Protein AF-J2SME3-F1 (afdb_monomer)

Solvent-accessible surface area (backbone atoms only — not comparable to full-atom values): 7683 Å² total; per-residue (Å²): 127,90,82,71,54,60,70,61,54,49,52,51,54,50,53,56,25,59,79,66,74,48,91,82,88,87,76,90,88,78,85,80,78,84,76,79,58,33,66,68,48,45,47,36,40,51,54,28,32,58,75,70,67,56,92,82,77,92,80,80,80,91,68,90,54,71,61,65,65,47,40,78,78,42,89,27,60,86,86,80,62,76,40,57,92,70,47,66,100,48,96,82,45,46,64,54,72,65,45,54,48,54,43,49,53,24,50,50,47,22,50,36,55,75,67,67,74,61,133

Sequence (119 aa):
MLKINGERLWASLMAMADERGLHLAITPHWISPATPFDADCVAAVQQAVDALGYAQQSIVSGARHDAIHLARFCPTAMVFIPCVGGLSHNEAEDVLPEDVRQGTDVLLNAVLARAEIIE

Structure (mmCIF, N/CA/C/O backbone):
data_AF-J2SME3-F1
#
_entry.id   AF-J2SME3-F1
#
loop_
_atom_site.group_PDB
_atom_site.id
_atom_site.type_symbol
_atom_site.label_atom_id
_atom_site.label_alt_id
_atom_site.label_comp_id
_atom_site.label_asym_id
_atom_site.label_entity_id
_atom_site.label_seq_id
_atom_site.pdbx_PDB_ins_code
_atom_site.Cartn_x
_atom_site.Cartn_y
_atom_site.Cartn_z
_atom_site.occupancy
_atom_site.B_iso_or_equiv
_atom_site.auth_seq_id
_atom_site.auth_comp_id
_atom_site.auth_asym_id
_atom_site.auth_atom_id
_atom_site.pdbx_PDB_model_num
ATOM 1 N N . MET A 1 1 ? 14.168 7.295 -1.426 1.00 36.56 1 MET A N 1
ATOM 2 C CA . MET A 1 1 ? 14.303 7.562 -2.877 1.00 36.56 1 MET A CA 1
ATOM 3 C C . MET A 1 1 ? 14.986 6.359 -3.509 1.00 36.56 1 MET A C 1
ATOM 5 O O . MET A 1 1 ? 16.197 6.230 -3.384 1.00 36.56 1 MET A O 1
ATOM 9 N N . LEU A 1 2 ? 14.217 5.431 -4.087 1.00 34.56 2 LEU A N 1
ATOM 10 C CA . LEU A 1 2 ? 14.754 4.272 -4.806 1.00 34.56 2 LEU A CA 1
ATOM 11 C C . LEU A 1 2 ? 15.470 4.770 -6.070 1.00 34.56 2 LEU A C 1
ATOM 13 O O . LEU A 1 2 ? 14.887 4.848 -7.145 1.00 34.56 2 LEU A O 1
ATOM 17 N N . LYS A 1 3 ? 16.746 5.138 -5.929 1.00 42.59 3 LYS A N 1
ATOM 18 C CA . LYS A 1 3 ? 17.707 5.221 -7.031 1.00 42.59 3 LYS A CA 1
ATOM 19 C C . LYS A 1 3 ? 17.993 3.792 -7.519 1.00 42.59 3 LYS A C 1
ATOM 21 O O . LYS A 1 3 ? 19.090 3.282 -7.331 1.00 42.59 3 LYS A O 1
ATOM 26 N N . ILE A 1 4 ? 16.999 3.086 -8.057 1.00 51.25 4 ILE A N 1
ATOM 27 C CA . ILE A 1 4 ? 17.247 1.784 -8.683 1.00 51.25 4 ILE A CA 1
ATOM 28 C C . ILE A 1 4 ? 17.840 2.044 -10.075 1.00 51.25 4 ILE A C 1
ATOM 30 O O . ILE A 1 4 ? 17.149 2.507 -10.974 1.00 51.25 4 ILE A O 1
ATOM 34 N N . ASN A 1 5 ? 19.134 1.746 -10.219 1.00 56.25 5 ASN A N 1
ATOM 35 C CA . ASN A 1 5 ? 19.808 1.150 -11.384 1.00 56.25 5 ASN A CA 1
ATOM 36 C C . ASN A 1 5 ? 19.619 1.720 -12.802 1.00 56.25 5 ASN A C 1
ATOM 38 O O . ASN A 1 5 ? 20.098 1.073 -13.730 1.00 56.25 5 ASN A O 1
ATOM 42 N N . GLY A 1 6 ? 19.009 2.890 -13.010 1.00 64.50 6 GLY A N 1
ATOM 43 C CA . GLY A 1 6 ? 18.877 3.474 -14.354 1.00 64.50 6 GLY A CA 1
ATOM 44 C C . GLY A 1 6 ? 20.217 3.523 -15.096 1.00 64.50 6 GLY A C 1
ATOM 45 O O . GLY A 1 6 ? 20.327 3.006 -16.199 1.00 64.50 6 GLY A O 1
ATOM 46 N N . GLU A 1 7 ? 21.269 4.002 -14.432 1.00 80.12 7 GLU A N 1
ATOM 47 C CA . GLU A 1 7 ? 22.615 4.101 -15.012 1.00 80.12 7 GLU A CA 1
ATOM 48 C C . GLU A 1 7 ? 23.221 2.738 -15.380 1.00 80.12 7 GLU A C 1
ATOM 50 O O . GLU A 1 7 ? 23.740 2.579 -16.483 1.00 80.12 7 GLU A O 1
ATOM 55 N N . ARG A 1 8 ? 23.117 1.725 -14.503 1.00 87.50 8 ARG A N 1
ATOM 56 C CA . ARG A 1 8 ? 23.630 0.373 -14.806 1.00 87.50 8 ARG A CA 1
ATOM 57 C C . ARG A 1 8 ? 22.833 -0.296 -15.921 1.00 87.50 8 ARG A C 1
ATOM 59 O O . ARG A 1 8 ? 23.434 -0.898 -16.801 1.00 87.50 8 ARG A O 1
ATOM 66 N N . LEU A 1 9 ? 21.505 -0.178 -15.900 1.00 89.75 9 LEU A N 1
ATOM 67 C CA . LEU A 1 9 ? 20.640 -0.729 -16.941 1.00 89.75 9 LEU A CA 1
ATOM 68 C C . LEU A 1 9 ? 20.945 -0.089 -18.298 1.00 89.75 9 LEU A C 1
ATOM 70 O O . LEU A 1 9 ? 21.096 -0.799 -19.287 1.00 89.75 9 LEU A O 1
ATOM 74 N N . TRP A 1 10 ? 21.068 1.238 -18.343 1.00 90.31 10 TRP A N 1
ATOM 75 C CA . TRP A 1 10 ? 21.349 1.969 -19.578 1.00 90.31 10 TRP A CA 1
ATOM 76 C C . TRP A 1 10 ? 22.730 1.615 -20.121 1.00 90.31 10 TRP A C 1
ATOM 78 O O . TRP A 1 10 ? 22.839 1.290 -21.299 1.00 90.31 10 TRP A O 1
ATOM 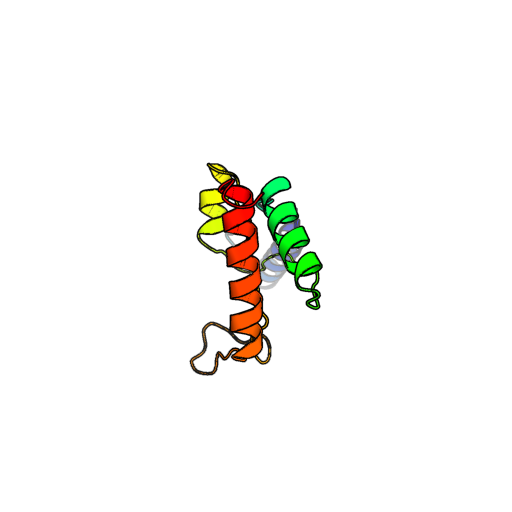88 N N . ALA A 1 11 ? 23.756 1.575 -19.264 1.00 90.94 11 ALA A N 1
ATOM 89 C CA . ALA A 1 11 ? 25.099 1.157 -19.658 1.00 90.94 11 ALA A CA 1
ATOM 90 C C . ALA A 1 11 ? 25.115 -0.268 -20.236 1.00 90.94 11 ALA A C 1
ATOM 92 O O . ALA A 1 11 ? 25.736 -0.506 -21.270 1.00 90.94 11 ALA A O 1
ATOM 93 N N . SER A 1 12 ? 24.394 -1.211 -19.617 1.00 94.31 12 SER A N 1
ATOM 94 C CA . SER A 1 12 ? 24.274 -2.576 -20.142 1.00 94.31 12 SER A CA 1
ATOM 95 C C . SER A 1 12 ? 23.548 -2.629 -21.488 1.00 94.31 12 SER A C 1
ATOM 97 O O . SER A 1 12 ? 23.984 -3.350 -22.381 1.00 94.31 12 SER A O 1
ATOM 99 N N . LEU A 1 13 ? 22.462 -1.868 -21.660 1.00 94.81 13 LEU A N 1
ATOM 100 C CA . LEU A 1 13 ? 21.723 -1.809 -22.926 1.00 94.81 13 LEU A CA 1
ATOM 101 C C . LEU A 1 13 ? 22.559 -1.196 -24.055 1.00 94.81 13 LEU A C 1
ATOM 103 O O . LEU A 1 13 ? 22.547 -1.724 -25.164 1.00 94.81 13 LEU A O 1
ATOM 107 N N . MET A 1 14 ? 23.309 -0.131 -23.766 1.00 94.44 14 MET A N 1
ATOM 108 C CA . MET A 1 14 ? 24.224 0.498 -24.724 1.00 94.44 14 MET A CA 1
ATOM 109 C C . MET A 1 14 ? 25.331 -0.469 -25.152 1.00 94.44 14 MET A C 1
ATOM 111 O O . MET A 1 14 ? 25.512 -0.681 -26.345 1.00 94.44 14 MET A O 1
ATOM 115 N N . ALA A 1 15 ? 25.983 -1.148 -24.201 1.00 96.12 15 ALA A N 1
ATOM 116 C CA . ALA A 1 15 ? 27.022 -2.130 -24.512 1.00 96.12 15 ALA A CA 1
ATOM 117 C C . ALA A 1 15 ? 26.508 -3.276 -25.407 1.00 96.12 15 ALA A C 1
ATOM 119 O O . ALA A 1 15 ? 27.183 -3.674 -26.353 1.00 96.12 15 ALA A O 1
ATOM 120 N N . MET A 1 16 ? 25.293 -3.779 -25.151 1.00 97.69 16 MET A N 1
ATOM 121 C CA . MET A 1 16 ? 24.673 -4.815 -25.988 1.00 97.69 16 MET A CA 1
ATOM 122 C C . MET A 1 16 ? 24.299 -4.313 -27.390 1.00 97.69 16 MET A C 1
ATOM 124 O O . MET A 1 16 ? 24.332 -5.091 -28.344 1.00 97.69 16 MET A O 1
ATOM 128 N N . ALA A 1 17 ? 23.904 -3.044 -27.524 1.00 97.81 17 ALA A N 1
ATOM 129 C CA . ALA A 1 17 ? 23.614 -2.439 -28.820 1.00 97.81 17 ALA A CA 1
ATOM 130 C C . ALA A 1 17 ? 24.897 -2.271 -29.646 1.00 97.81 17 ALA A C 1
ATOM 132 O O . ALA A 1 17 ? 24.914 -2.664 -30.814 1.00 97.81 17 ALA A O 1
ATOM 133 N N . ASP A 1 18 ? 25.975 -1.799 -29.014 1.00 97.25 18 ASP A N 1
ATOM 134 C CA . ASP A 1 18 ? 27.292 -1.633 -29.635 1.00 97.25 18 ASP A CA 1
ATOM 135 C C . ASP A 1 18 ? 27.860 -2.974 -30.127 1.00 97.25 18 ASP A C 1
ATOM 137 O O . ASP A 1 18 ? 28.261 -3.083 -31.286 1.00 97.25 18 ASP A O 1
ATOM 141 N N . GLU A 1 19 ? 27.817 -4.026 -29.297 1.00 98.38 19 GLU A N 1
ATOM 142 C CA . GLU A 1 19 ? 28.269 -5.381 -29.667 1.00 98.38 19 GLU A CA 1
ATOM 143 C C . GLU A 1 19 ? 27.527 -5.932 -30.897 1.00 98.38 19 GLU A C 1
ATOM 145 O O . GLU A 1 19 ? 28.083 -6.686 -31.695 1.00 98.38 19 GLU A O 1
ATOM 150 N N . ARG A 1 20 ? 26.261 -5.539 -31.071 1.00 98.06 20 ARG A N 1
ATOM 151 C CA . ARG A 1 20 ? 25.385 -6.014 -32.151 1.00 98.06 20 ARG A CA 1
ATOM 152 C C . ARG A 1 20 ? 25.312 -5.064 -33.346 1.00 98.06 20 ARG A C 1
ATOM 154 O O . ARG A 1 20 ? 24.596 -5.368 -34.298 1.00 98.06 20 ARG A O 1
ATOM 161 N N . GLY A 1 21 ? 26.013 -3.929 -33.307 1.00 98.00 21 GLY A N 1
ATOM 162 C CA . GLY A 1 21 ? 25.949 -2.902 -34.351 1.00 98.00 21 GLY A CA 1
ATOM 163 C C . GLY A 1 21 ? 24.560 -2.272 -34.513 1.00 98.00 21 GLY A C 1
ATOM 164 O O . GLY A 1 21 ? 24.172 -1.912 -35.624 1.00 98.00 21 GLY A O 1
ATOM 165 N N . LEU A 1 22 ? 23.785 -2.176 -33.429 1.00 98.31 22 LEU A N 1
ATOM 166 C CA . LEU A 1 22 ? 22.439 -1.598 -33.418 1.00 98.31 22 LEU A CA 1
ATOM 167 C C . LEU A 1 22 ? 22.460 -0.160 -32.895 1.00 98.31 22 LEU A C 1
ATOM 169 O O . LEU A 1 22 ? 23.206 0.173 -31.981 1.00 98.31 22 LEU A O 1
ATOM 173 N N . HIS A 1 23 ? 21.569 0.683 -33.417 1.00 96.25 23 HIS A N 1
ATOM 174 C CA . HIS A 1 23 ? 21.324 2.011 -32.857 1.00 96.25 23 HIS A CA 1
ATOM 175 C C . HIS A 1 23 ? 20.257 1.943 -31.756 1.00 96.25 23 HIS A C 1
ATOM 177 O O . HIS A 1 23 ? 19.145 1.465 -31.992 1.00 96.25 23 HIS A O 1
ATOM 183 N N . LEU A 1 24 ? 20.577 2.465 -30.570 1.00 95.75 24 LEU A N 1
ATOM 184 C CA . LEU A 1 24 ? 19.689 2.498 -29.410 1.00 95.75 24 LEU A CA 1
ATOM 185 C C . LEU A 1 24 ? 19.362 3.943 -29.012 1.00 95.75 24 LEU A C 1
ATOM 187 O O . LEU A 1 24 ? 20.259 4.749 -28.788 1.00 95.75 24 LEU A O 1
ATOM 191 N N . ALA A 1 25 ? 18.073 4.242 -28.847 1.00 93.06 25 ALA A N 1
ATOM 192 C CA . ALA A 1 25 ? 17.591 5.492 -28.265 1.00 93.06 25 ALA A CA 1
ATOM 193 C C . ALA A 1 25 ? 16.686 5.187 -27.063 1.00 93.06 25 ALA A C 1
ATOM 195 O O . ALA A 1 25 ? 15.709 4.450 -27.191 1.00 93.06 25 ALA A O 1
ATOM 196 N N . ILE A 1 26 ? 17.002 5.759 -25.899 1.00 89.38 26 ILE A N 1
ATOM 197 C CA . ILE A 1 26 ? 16.224 5.603 -24.662 1.00 89.38 26 ILE A CA 1
ATOM 198 C C . ILE A 1 26 ? 15.699 6.978 -24.252 1.00 89.38 26 ILE A C 1
ATOM 200 O O . ILE A 1 26 ? 16.468 7.930 -24.140 1.00 89.38 26 ILE A O 1
ATOM 204 N N . THR A 1 27 ? 14.394 7.083 -24.000 1.00 89.38 27 THR A N 1
ATOM 205 C CA . THR A 1 27 ? 13.770 8.303 -23.474 1.00 89.38 27 THR A CA 1
ATOM 206 C C . THR A 1 27 ? 12.898 7.964 -22.263 1.00 89.38 27 THR A C 1
ATOM 208 O O . THR A 1 27 ? 12.113 7.015 -22.325 1.00 89.38 27 THR A O 1
ATOM 211 N N . PRO A 1 28 ? 13.021 8.691 -21.135 1.00 87.38 28 PRO A N 1
ATOM 212 C CA . PRO A 1 28 ? 12.109 8.512 -20.013 1.00 87.38 28 PRO A CA 1
ATOM 213 C C . PRO A 1 28 ? 10.687 8.903 -20.422 1.00 87.38 28 PRO A C 1
ATOM 215 O O . PRO A 1 28 ? 10.432 10.057 -20.756 1.00 87.38 28 PRO A O 1
ATOM 218 N N . HIS A 1 29 ? 9.754 7.952 -20.378 1.00 90.19 29 HIS A N 1
ATOM 219 C CA . HIS A 1 29 ? 8.343 8.237 -20.646 1.00 90.19 29 HIS A CA 1
ATOM 220 C C . HIS A 1 29 ? 7.618 8.779 -19.407 1.00 90.19 29 HIS A C 1
ATOM 222 O O . HIS A 1 29 ? 6.758 9.649 -19.511 1.00 90.19 29 HIS A O 1
ATOM 228 N N . TRP A 1 30 ? 7.965 8.273 -18.222 1.00 88.12 30 TRP A N 1
ATOM 229 C CA . TRP A 1 30 ? 7.266 8.607 -16.989 1.00 88.12 30 TRP A CA 1
ATOM 230 C C . TRP A 1 30 ? 8.151 8.414 -15.761 1.00 88.12 30 TRP A C 1
ATOM 232 O O . TRP A 1 30 ? 8.934 7.468 -15.685 1.00 88.12 30 TRP A O 1
ATOM 242 N N . ILE A 1 31 ? 8.006 9.315 -14.788 1.00 86.06 31 ILE A N 1
ATOM 243 C CA . ILE A 1 31 ? 8.698 9.263 -13.501 1.00 86.06 31 ILE A CA 1
ATOM 244 C C . ILE A 1 31 ? 7.670 9.515 -12.408 1.00 86.06 31 ILE A C 1
ATOM 246 O O . ILE A 1 31 ? 6.950 10.514 -12.431 1.00 86.06 31 ILE A O 1
ATOM 250 N N . SER A 1 32 ? 7.649 8.633 -11.412 1.00 84.44 32 SER A N 1
ATOM 251 C CA . SER A 1 32 ? 6.925 8.875 -10.175 1.00 84.44 32 SER A CA 1
ATOM 252 C C . SER A 1 32 ? 7.878 8.892 -8.992 1.00 84.44 32 SER A C 1
ATOM 254 O O . SER A 1 32 ? 8.442 7.847 -8.665 1.00 84.44 32 SER A O 1
ATOM 256 N N . PRO A 1 33 ? 8.038 10.034 -8.309 1.00 85.38 33 PRO A N 1
ATOM 257 C CA . PRO A 1 33 ? 8.791 10.067 -7.067 1.00 85.38 33 PRO A CA 1
ATOM 258 C C . PRO A 1 33 ? 8.059 9.282 -5.972 1.00 85.38 33 PRO A C 1
ATOM 260 O O . PRO A 1 33 ? 6.843 9.092 -6.030 1.00 85.38 33 PRO A O 1
ATOM 263 N N . ALA A 1 34 ? 8.814 8.853 -4.959 1.00 87.38 34 ALA A N 1
ATOM 264 C CA . ALA A 1 34 ? 8.233 8.341 -3.724 1.00 87.38 34 ALA A CA 1
ATOM 265 C C . ALA A 1 34 ? 7.432 9.459 -3.039 1.00 87.38 34 ALA A C 1
ATOM 267 O O . ALA A 1 34 ? 7.902 10.595 -2.965 1.00 87.38 34 ALA A O 1
ATOM 2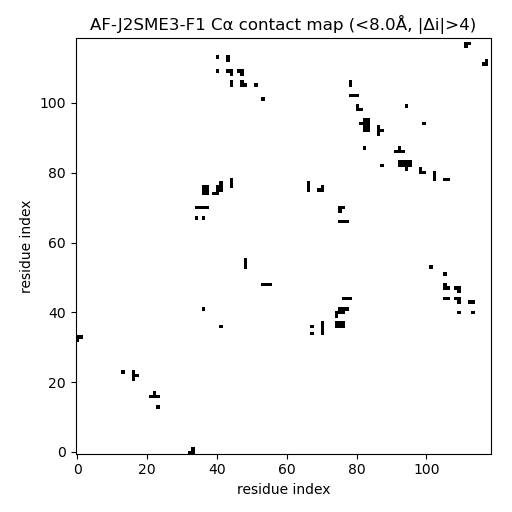68 N N . THR A 1 35 ? 6.243 9.133 -2.542 1.00 90.56 35 THR A N 1
ATOM 269 C CA . THR A 1 35 ? 5.348 10.082 -1.873 1.00 90.56 35 THR A CA 1
ATOM 270 C C . THR A 1 35 ? 5.158 9.627 -0.430 1.00 90.56 35 THR A C 1
ATOM 272 O O . THR A 1 35 ? 4.473 8.631 -0.210 1.00 90.56 35 THR A O 1
ATOM 275 N N . PRO A 1 36 ? 5.810 10.289 0.544 1.00 93.25 36 PRO A N 1
ATOM 276 C CA . PRO A 1 36 ? 5.543 10.051 1.955 1.00 93.25 36 PRO A CA 1
ATOM 277 C C . PRO A 1 36 ? 4.086 10.380 2.281 1.00 93.25 36 PRO A C 1
ATOM 279 O O . PRO A 1 36 ? 3.543 11.355 1.761 1.00 93.25 36 PRO A O 1
ATOM 282 N N . PHE A 1 37 ? 3.480 9.570 3.142 1.00 97.69 37 PHE A N 1
ATOM 283 C CA . PHE A 1 37 ? 2.187 9.880 3.737 1.00 97.69 37 PHE A CA 1
ATOM 284 C C . PHE A 1 37 ? 2.351 10.786 4.957 1.00 97.69 37 PHE A C 1
ATOM 286 O O . PHE A 1 37 ? 3.446 10.908 5.513 1.00 97.69 37 PHE A O 1
ATOM 293 N N . ASP A 1 38 ? 1.260 11.449 5.327 1.00 97.94 38 ASP A N 1
ATOM 294 C CA . ASP A 1 38 ? 1.230 12.380 6.448 1.00 97.94 38 ASP A CA 1
ATOM 295 C C . ASP A 1 38 ? 1.481 11.644 7.770 1.00 97.94 38 ASP A C 1
ATOM 297 O O . ASP A 1 38 ? 0.884 10.597 8.030 1.00 97.94 38 ASP A O 1
ATOM 301 N N . ALA A 1 39 ? 2.389 12.175 8.590 1.00 97.19 39 ALA A N 1
ATOM 302 C CA . ALA A 1 39 ? 2.849 11.498 9.797 1.00 97.19 39 ALA A CA 1
ATOM 303 C C . ALA A 1 39 ? 1.734 11.341 10.840 1.00 97.19 39 ALA A C 1
ATOM 305 O O . ALA A 1 39 ? 1.662 10.295 11.484 1.00 97.19 39 ALA A O 1
ATOM 306 N N . ASP A 1 40 ? 0.841 12.325 10.960 1.00 97.06 40 ASP A N 1
ATOM 307 C CA . ASP A 1 40 ? -0.253 12.296 11.931 1.00 97.06 40 ASP A CA 1
ATOM 308 C C . ASP A 1 40 ? -1.348 11.322 11.483 1.00 97.06 40 ASP A C 1
ATOM 310 O O . ASP A 1 40 ? -1.883 10.563 12.292 1.00 97.06 40 ASP A O 1
ATOM 314 N N . CYS A 1 41 ? -1.647 11.262 10.181 1.00 97.75 41 CYS A N 1
ATOM 315 C CA . CYS A 1 41 ? -2.541 10.242 9.631 1.00 97.75 41 CYS A CA 1
ATOM 316 C C . CYS A 1 41 ? -1.981 8.822 9.802 1.00 97.75 41 CYS A C 1
ATOM 318 O O . CYS A 1 41 ? -2.729 7.911 10.154 1.00 97.75 41 CYS A O 1
ATOM 320 N N . VAL A 1 42 ? -0.679 8.620 9.576 1.00 98.12 42 VAL A N 1
ATOM 321 C CA . VAL A 1 42 ? -0.027 7.321 9.817 1.00 98.12 42 VAL A CA 1
ATOM 322 C C . VAL A 1 42 ? -0.060 6.971 11.307 1.00 98.12 42 VAL A C 1
ATOM 324 O O . VAL A 1 42 ? -0.367 5.833 11.655 1.00 98.12 42 VAL A O 1
ATOM 327 N N . ALA A 1 43 ? 0.188 7.940 12.191 1.00 97.50 43 ALA A N 1
ATOM 328 C CA . ALA A 1 43 ? 0.103 7.742 13.635 1.00 97.50 43 ALA A CA 1
ATOM 329 C C . ALA A 1 43 ? -1.318 7.377 14.091 1.00 97.50 43 ALA A C 1
ATOM 331 O O . ALA A 1 43 ? -1.466 6.492 14.926 1.00 97.50 43 ALA A O 1
ATOM 332 N N . ALA A 1 44 ? -2.359 7.984 13.514 1.00 97.75 44 ALA A N 1
ATOM 333 C CA . ALA A 1 44 ? -3.749 7.636 13.817 1.00 97.75 44 ALA A CA 1
ATOM 334 C C . ALA A 1 44 ? -4.080 6.181 13.435 1.00 97.75 44 ALA A C 1
ATOM 336 O O . ALA A 1 44 ? -4.725 5.470 14.202 1.00 97.75 44 ALA A O 1
ATOM 337 N N . VAL A 1 45 ? -3.592 5.709 12.281 1.00 98.50 45 VAL A N 1
ATOM 338 C CA . VAL A 1 45 ? -3.713 4.294 11.881 1.00 98.50 45 VAL A CA 1
ATOM 339 C C . VAL A 1 45 ? -2.962 3.381 12.852 1.00 98.50 45 VAL A C 1
ATOM 341 O O . VAL A 1 45 ? -3.502 2.358 13.270 1.00 98.50 45 VAL A O 1
ATOM 344 N N . GLN A 1 46 ? -1.742 3.763 13.241 1.00 98.25 46 GLN A N 1
ATOM 345 C CA . GLN A 1 46 ? -0.925 2.998 14.183 1.00 98.25 46 GLN A CA 1
ATOM 346 C C . GLN A 1 46 ? -1.602 2.877 15.558 1.00 98.25 46 GLN A C 1
ATOM 348 O O . GLN A 1 46 ? -1.723 1.783 16.098 1.00 98.25 46 GLN A O 1
ATOM 353 N N . GLN A 1 47 ? -2.118 3.982 16.093 1.00 98.00 47 GLN A N 1
ATOM 354 C CA . GLN A 1 47 ? -2.837 3.995 17.368 1.00 98.00 47 GLN A CA 1
ATOM 355 C C . GLN A 1 47 ? -4.106 3.140 17.316 1.00 98.00 47 GLN A C 1
ATOM 357 O O . GLN A 1 47 ? -4.388 2.412 18.266 1.00 98.00 47 GLN A O 1
ATOM 362 N N . ALA A 1 48 ? -4.850 3.188 16.206 1.00 98.19 48 ALA A N 1
ATOM 363 C CA . ALA A 1 48 ? -6.046 2.374 16.020 1.00 98.19 48 ALA A CA 1
ATOM 364 C C . ALA A 1 48 ? -5.731 0.870 16.052 1.00 98.19 48 ALA A C 1
ATOM 366 O O . ALA A 1 48 ? -6.402 0.120 16.759 1.00 98.19 48 ALA A O 1
ATOM 367 N N . VAL A 1 49 ? -4.699 0.419 15.329 1.00 98.38 49 VAL A N 1
ATOM 368 C CA . VAL A 1 49 ? -4.323 -1.006 15.320 1.00 98.38 49 VAL A CA 1
ATOM 369 C C . VAL A 1 49 ? -3.735 -1.465 16.658 1.00 98.38 49 VAL A C 1
ATOM 371 O O . VAL A 1 49 ? -4.045 -2.571 17.107 1.00 98.38 49 VAL A O 1
ATOM 374 N N . ASP A 1 50 ? -2.975 -0.604 17.341 1.00 98.19 50 ASP A N 1
ATOM 375 C CA . ASP A 1 50 ? -2.417 -0.895 18.667 1.00 98.19 50 ASP A CA 1
ATOM 376 C C . ASP A 1 50 ? -3.525 -1.043 19.723 1.00 98.19 50 ASP A C 1
ATOM 378 O O . ASP A 1 50 ? -3.494 -1.978 20.524 1.00 98.19 50 ASP A O 1
ATOM 382 N N . ALA A 1 51 ? -4.540 -0.170 19.700 1.00 98.12 51 ALA A N 1
ATOM 383 C CA . ALA A 1 51 ? -5.684 -0.234 20.615 1.00 98.12 51 ALA A CA 1
ATOM 384 C C . ALA A 1 51 ? -6.539 -1.497 20.418 1.00 98.12 51 ALA A C 1
ATOM 386 O O . ALA A 1 51 ? -7.105 -2.023 21.377 1.00 98.12 51 ALA A O 1
ATOM 387 N N . LEU A 1 52 ? -6.613 -1.999 19.183 1.00 98.25 52 LEU A N 1
ATOM 388 C CA . LEU A 1 52 ? -7.318 -3.236 18.837 1.00 98.25 52 LEU A CA 1
ATOM 389 C C . LEU A 1 52 ? -6.492 -4.501 19.134 1.00 98.25 52 LEU A C 1
ATOM 391 O O . LEU A 1 52 ? -7.048 -5.599 19.173 1.00 98.25 52 LEU A O 1
ATOM 395 N N . GLY A 1 53 ? -5.182 -4.361 19.365 1.00 98.31 53 GLY A N 1
ATOM 396 C CA . GLY A 1 53 ? -4.280 -5.468 19.689 1.00 98.31 53 GLY A CA 1
ATOM 397 C C . GLY A 1 53 ? -3.9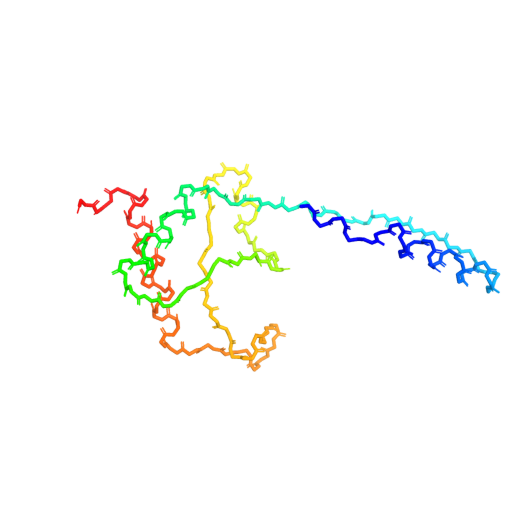91 -6.407 18.514 1.00 98.31 53 GLY A C 1
ATOM 398 O O . GLY A 1 53 ? -3.679 -7.579 18.736 1.00 98.31 53 GLY A O 1
ATOM 399 N N . TYR A 1 54 ? -4.117 -5.930 17.272 1.00 98.44 54 TYR A N 1
ATOM 400 C CA . TYR A 1 54 ? -3.856 -6.740 16.079 1.00 98.44 54 TYR A CA 1
ATOM 401 C C . TYR A 1 54 ? -2.368 -6.766 15.722 1.00 98.44 54 TYR A C 1
ATOM 403 O O . TYR A 1 54 ? -1.620 -5.821 15.977 1.00 98.44 54 TYR A O 1
ATOM 411 N N . ALA A 1 55 ? -1.924 -7.867 15.112 1.00 97.19 55 ALA A N 1
ATOM 412 C CA . ALA A 1 55 ? -0.569 -7.960 14.588 1.00 97.19 55 ALA A CA 1
ATOM 413 C C . ALA A 1 55 ? -0.396 -6.989 13.411 1.00 97.19 55 ALA A C 1
ATOM 415 O O . ALA A 1 55 ? -1.243 -6.920 12.524 1.00 97.19 55 ALA A O 1
ATOM 416 N N . GLN A 1 56 ? 0.717 -6.257 13.387 1.00 97.12 56 GLN A N 1
ATOM 417 C CA . GLN A 1 56 ? 0.960 -5.219 12.388 1.00 97.12 56 GLN A CA 1
ATOM 418 C C . GLN A 1 56 ? 2.442 -5.099 12.037 1.00 97.12 56 GLN A C 1
ATOM 420 O O . GLN A 1 56 ? 3.316 -5.568 12.771 1.00 97.12 56 GLN A O 1
ATOM 425 N N . GLN A 1 57 ? 2.714 -4.454 10.906 1.00 96.88 57 GLN A N 1
ATOM 426 C CA . GLN A 1 57 ? 4.042 -3.970 10.546 1.00 96.88 57 GLN A CA 1
ATOM 427 C C . GLN A 1 57 ? 3.930 -2.710 9.683 1.00 96.88 57 GLN A C 1
ATOM 429 O O . GLN A 1 57 ? 2.992 -2.566 8.896 1.00 96.88 57 GLN A O 1
ATOM 434 N N . SER A 1 58 ? 4.932 -1.833 9.752 1.00 96.56 58 SER A N 1
ATOM 435 C CA . SER A 1 58 ? 5.062 -0.741 8.785 1.00 96.56 58 SER A CA 1
ATOM 436 C C . SER A 1 58 ? 5.434 -1.286 7.404 1.00 96.56 58 SER A C 1
ATOM 438 O O . SER A 1 58 ? 6.318 -2.134 7.279 1.00 96.56 58 SER A O 1
ATOM 440 N N . ILE A 1 59 ? 4.802 -0.762 6.353 1.00 96.38 59 ILE A N 1
ATOM 441 C CA . ILE A 1 59 ? 5.024 -1.202 4.973 1.00 96.38 59 ILE A CA 1
ATOM 442 C C . ILE A 1 59 ? 5.076 -0.015 4.006 1.00 96.38 59 ILE A C 1
ATOM 444 O O . ILE A 1 59 ? 4.444 1.018 4.216 1.00 96.38 59 ILE A O 1
ATOM 448 N N . VAL A 1 60 ? 5.839 -0.169 2.922 1.00 95.38 60 VAL A N 1
ATOM 449 C CA . VAL A 1 60 ? 5.840 0.752 1.779 1.00 95.38 60 VAL A CA 1
ATOM 450 C C . VAL A 1 60 ? 4.994 0.131 0.673 1.00 95.38 60 VAL A C 1
ATOM 452 O O . VAL A 1 60 ? 5.274 -0.995 0.263 1.00 95.38 60 VAL A O 1
ATOM 455 N N . SER A 1 61 ? 3.991 0.849 0.157 1.00 94.06 61 SER A N 1
ATOM 456 C CA . SER A 1 61 ? 3.227 0.340 -0.988 1.00 94.06 61 SER A CA 1
ATOM 457 C C . SER A 1 61 ? 4.113 0.252 -2.233 1.00 94.06 61 SER A C 1
ATOM 459 O O . SER A 1 61 ? 4.744 1.232 -2.640 1.00 94.06 61 SER A O 1
ATOM 461 N N . GLY A 1 62 ? 4.155 -0.937 -2.838 1.00 88.94 62 GLY A N 1
ATOM 462 C CA . GLY A 1 62 ? 4.807 -1.169 -4.128 1.00 88.94 62 GLY A CA 1
ATOM 463 C C . GLY A 1 62 ? 3.946 -0.755 -5.325 1.00 88.94 62 GLY A C 1
ATOM 464 O O . GLY A 1 62 ? 4.472 -0.593 -6.425 1.00 88.94 62 GLY A O 1
ATOM 465 N N . ALA A 1 63 ? 2.641 -0.567 -5.114 1.00 90.69 63 ALA A N 1
ATOM 466 C CA . ALA A 1 63 ? 1.680 -0.190 -6.139 1.00 90.69 63 ALA A CA 1
ATOM 467 C C . ALA A 1 63 ? 1.266 1.279 -6.003 1.00 90.69 63 ALA A C 1
ATOM 469 O O . ALA A 1 63 ? 1.449 1.931 -4.973 1.00 90.69 63 ALA A O 1
ATOM 470 N N . ARG A 1 64 ? 0.687 1.821 -7.076 1.00 88.75 64 ARG A N 1
ATOM 471 C CA . ARG A 1 64 ? 0.065 3.143 -7.036 1.00 88.75 64 ARG A CA 1
ATOM 472 C C . ARG A 1 64 ? -1.395 3.014 -6.624 1.00 88.75 64 ARG A C 1
ATOM 474 O O . ARG A 1 64 ? -2.108 2.187 -7.173 1.00 88.75 64 ARG A O 1
ATOM 481 N N . HIS A 1 65 ? -1.830 3.911 -5.746 1.00 95.56 65 HIS A N 1
ATOM 482 C CA . HIS A 1 65 ? -3.229 4.090 -5.364 1.00 95.56 65 HIS A CA 1
ATOM 483 C C . HIS A 1 65 ? -3.620 5.563 -5.492 1.00 95.56 65 HIS A C 1
ATOM 485 O O . HIS A 1 65 ? -2.746 6.438 -5.468 1.00 95.56 65 HIS A O 1
ATOM 491 N N . ASP A 1 66 ? -4.918 5.852 -5.555 1.00 96.44 66 ASP A N 1
ATOM 492 C CA . ASP A 1 66 ? -5.431 7.228 -5.619 1.00 96.44 66 ASP A CA 1
ATOM 493 C C . ASP A 1 66 ? -4.959 8.080 -4.434 1.00 96.44 66 ASP A C 1
ATOM 495 O O . ASP A 1 66 ? -4.646 9.260 -4.594 1.00 96.44 66 ASP A O 1
ATOM 499 N N . ALA A 1 67 ? -4.778 7.457 -3.264 1.00 96.56 67 ALA A N 1
ATOM 500 C CA . ALA A 1 67 ? -4.222 8.087 -2.068 1.00 96.56 67 ALA A CA 1
ATOM 501 C C . ALA A 1 67 ? -2.871 8.787 -2.318 1.00 96.56 67 ALA A C 1
ATOM 503 O O . ALA A 1 67 ? -2.608 9.834 -1.735 1.00 96.56 67 ALA A O 1
ATOM 504 N N . ILE A 1 68 ? -2.029 8.282 -3.227 1.00 93.56 68 ILE A N 1
ATOM 505 C CA . ILE A 1 68 ? -0.747 8.923 -3.580 1.00 93.56 68 ILE A CA 1
ATOM 506 C C . ILE A 1 68 ? -0.972 10.273 -4.274 1.00 93.56 68 ILE A C 1
ATOM 508 O O . ILE A 1 68 ? -0.173 11.201 -4.129 1.00 93.56 68 ILE A O 1
ATOM 512 N N . HIS A 1 69 ? -2.045 10.390 -5.054 1.00 93.06 69 HIS A N 1
ATOM 513 C CA . HIS A 1 69 ? -2.422 11.649 -5.684 1.00 93.06 69 HIS A CA 1
ATOM 514 C C . HIS A 1 69 ? -3.022 12.615 -4.659 1.00 93.06 69 HIS A C 1
ATOM 516 O O . HIS A 1 69 ? -2.650 13.788 -4.663 1.00 93.06 69 HIS A O 1
ATOM 522 N N . LEU A 1 70 ? -3.869 12.120 -3.751 1.00 96.12 70 LEU A N 1
ATOM 523 C CA . LEU A 1 70 ? -4.471 12.915 -2.673 1.00 96.12 70 LEU A CA 1
ATOM 524 C C . LEU A 1 70 ? -3.437 13.451 -1.677 1.00 96.12 70 LEU A C 1
ATOM 526 O O . LEU A 1 70 ? -3.509 14.618 -1.299 1.00 96.12 70 LEU A O 1
ATOM 530 N N . ALA A 1 71 ? -2.412 12.660 -1.347 1.00 95.44 71 ALA A N 1
ATOM 531 C CA . ALA A 1 71 ? -1.335 13.035 -0.426 1.00 95.44 71 ALA A CA 1
ATOM 532 C C . ALA A 1 71 ? -0.556 14.298 -0.841 1.00 95.44 71 ALA A C 1
ATOM 534 O O . ALA A 1 71 ? 0.183 14.868 -0.046 1.00 95.44 71 ALA A O 1
ATOM 535 N N . ARG A 1 72 ? -0.711 14.759 -2.087 1.00 91.31 72 ARG A N 1
ATOM 536 C CA . ARG A 1 72 ? -0.125 16.019 -2.570 1.00 91.31 72 ARG A CA 1
ATOM 537 C C . ARG A 1 72 ? -0.902 17.257 -2.129 1.00 91.31 72 ARG A C 1
ATOM 539 O O . ARG A 1 72 ? -0.380 18.360 -2.248 1.00 91.31 72 ARG A O 1
ATOM 546 N N . PHE A 1 73 ? -2.141 17.079 -1.683 1.00 95.12 73 PHE A N 1
ATOM 547 C CA . PHE A 1 73 ? -3.089 18.160 -1.425 1.00 95.12 73 PHE A CA 1
ATOM 548 C C . PHE A 1 73 ? -3.688 18.109 -0.019 1.00 95.12 73 PHE A C 1
ATOM 550 O O . PHE A 1 73 ? -4.098 19.150 0.488 1.00 95.12 73 PHE A O 1
ATOM 557 N N . CYS A 1 74 ? -3.737 16.939 0.621 1.00 96.62 74 CYS A N 1
ATOM 558 C CA . CYS A 1 74 ? -4.272 16.796 1.971 1.00 96.62 74 CYS A CA 1
ATOM 559 C C . CYS A 1 74 ? -3.546 15.711 2.785 1.00 96.62 74 CYS A C 1
ATOM 561 O O . CYS A 1 74 ? -3.019 14.756 2.197 1.00 96.62 74 CYS A O 1
ATOM 563 N N . PRO A 1 75 ? -3.563 15.810 4.132 1.00 97.56 75 PRO A N 1
ATOM 564 C CA . PRO A 1 75 ? -3.106 14.741 5.015 1.00 97.56 75 PRO A CA 1
ATOM 565 C C . PRO A 1 75 ? -3.761 13.411 4.640 1.00 97.56 75 PRO A C 1
ATOM 567 O O . PRO A 1 75 ? -4.982 13.327 4.521 1.00 97.56 75 PRO A O 1
ATOM 570 N N . THR A 1 76 ? -2.943 12.397 4.375 1.00 98.06 76 THR A N 1
ATOM 571 C CA . THR A 1 76 ? -3.387 11.111 3.828 1.00 98.06 76 THR A CA 1
ATOM 572 C C . THR A 1 76 ? -2.513 9.997 4.393 1.00 98.06 76 THR A C 1
ATOM 574 O O . THR A 1 76 ? -1.303 10.181 4.508 1.00 98.06 76 THR A O 1
ATOM 577 N N . ALA A 1 77 ? -3.110 8.842 4.686 1.00 97.88 77 ALA A N 1
ATOM 578 C CA . ALA A 1 77 ? -2.434 7.577 4.979 1.00 97.88 77 ALA A CA 1
ATOM 579 C C . ALA A 1 77 ? -3.221 6.413 4.354 1.00 97.88 77 ALA A C 1
ATOM 581 O O . ALA A 1 77 ? -4.297 6.616 3.789 1.00 97.88 77 ALA A O 1
ATOM 582 N N . MET A 1 78 ? -2.684 5.197 4.438 1.00 98.31 78 MET A N 1
ATOM 583 C CA . MET A 1 78 ? -3.331 3.979 3.945 1.00 98.31 78 MET A CA 1
ATOM 584 C C . MET A 1 78 ? -3.328 2.894 5.022 1.00 98.31 78 MET A C 1
ATOM 586 O O . MET A 1 78 ? -2.388 2.810 5.809 1.00 98.31 78 MET A O 1
ATOM 590 N N . VAL A 1 79 ? -4.352 2.040 5.000 1.00 98.38 79 VAL A N 1
ATOM 591 C CA . VAL A 1 79 ? -4.434 0.798 5.782 1.00 98.38 79 VAL A CA 1
ATOM 592 C C . VAL A 1 79 ? -4.342 -0.367 4.805 1.00 98.38 79 VAL A C 1
ATOM 594 O O . VAL A 1 79 ? -5.061 -0.383 3.806 1.00 98.38 79 VAL A O 1
ATOM 597 N N . PHE A 1 80 ? -3.443 -1.313 5.064 1.00 98.38 80 PHE A N 1
ATOM 598 C CA . PHE A 1 80 ? -3.280 -2.526 4.262 1.00 98.38 80 PHE A CA 1
ATOM 599 C C . PHE A 1 80 ? -3.740 -3.743 5.058 1.00 98.38 80 PHE A C 1
ATOM 601 O O . PHE A 1 80 ? -3.482 -3.833 6.256 1.00 98.38 80 PHE A O 1
ATOM 608 N N . ILE A 1 81 ? -4.358 -4.691 4.358 1.00 98.25 81 ILE A N 1
ATOM 609 C CA . ILE A 1 81 ? -4.628 -6.045 4.845 1.00 98.25 81 ILE A CA 1
ATOM 610 C C . ILE A 1 81 ? -3.852 -7.042 3.974 1.00 98.25 81 ILE A C 1
ATOM 612 O O . ILE A 1 81 ? -3.533 -6.719 2.823 1.00 98.25 81 ILE A O 1
ATOM 616 N N . PRO A 1 82 ? -3.501 -8.229 4.490 1.00 97.62 82 PRO A N 1
ATOM 617 C CA . PRO A 1 82 ? -2.870 -9.257 3.676 1.00 97.62 82 PRO A CA 1
ATOM 618 C C . PRO A 1 82 ? -3.828 -9.793 2.602 1.00 97.62 82 PRO A C 1
ATOM 620 O O . PRO A 1 82 ? -5.042 -9.829 2.776 1.00 97.62 82 PRO A O 1
ATOM 623 N N . CYS A 1 83 ? -3.241 -10.249 1.499 1.00 97.69 83 CYS A N 1
ATOM 624 C CA . CYS A 1 83 ? -3.914 -11.000 0.445 1.00 97.69 83 CYS A CA 1
ATOM 625 C C . CYS A 1 83 ? -3.306 -12.406 0.374 1.00 97.69 83 CYS A C 1
ATOM 627 O O . CYS A 1 83 ? -2.094 -12.568 0.575 1.00 97.69 83 CYS A O 1
ATOM 629 N N . VAL A 1 84 ? -4.118 -13.428 0.098 1.00 97.75 84 VAL A N 1
ATOM 630 C CA . VAL A 1 84 ? -3.679 -14.829 0.057 1.00 97.75 84 VAL A CA 1
ATOM 631 C C . VAL A 1 84 ? -2.580 -14.998 -0.997 1.00 97.75 84 VAL A C 1
ATOM 633 O O . VAL A 1 84 ? -2.754 -14.717 -2.180 1.00 97.75 84 VAL A O 1
ATOM 636 N N . GLY A 1 85 ? -1.390 -15.415 -0.552 1.00 96.75 85 GLY A N 1
ATOM 637 C CA . GLY A 1 85 ? -0.214 -15.561 -1.419 1.00 96.75 85 GLY A CA 1
ATOM 638 C C . GLY A 1 85 ? 0.334 -14.249 -1.999 1.00 96.75 85 GLY A C 1
ATOM 639 O O . GLY A 1 85 ? 1.216 -14.299 -2.854 1.00 96.75 85 GLY A O 1
ATOM 640 N N . GLY A 1 86 ? -0.166 -13.088 -1.559 1.00 96.56 86 GLY A N 1
ATOM 641 C CA . GLY A 1 86 ? 0.202 -11.778 -2.104 1.00 96.56 86 GLY A CA 1
ATOM 642 C C . GLY A 1 86 ? -0.213 -11.574 -3.565 1.00 96.56 86 GLY A C 1
ATOM 643 O O . GLY A 1 86 ? 0.365 -10.726 -4.246 1.00 96.56 86 GLY A O 1
ATOM 644 N N . LEU A 1 87 ? -1.163 -12.371 -4.062 1.00 97.50 87 LEU A N 1
ATOM 645 C CA . LEU A 1 87 ? -1.633 -12.297 -5.439 1.00 97.50 87 LEU A CA 1
ATOM 646 C C . LEU A 1 87 ? -2.522 -11.064 -5.627 1.00 97.50 87 LEU A C 1
ATOM 648 O O . LEU A 1 87 ? -3.325 -10.739 -4.764 1.00 97.50 87 LEU A O 1
ATOM 652 N N . SER A 1 88 ? -2.394 -10.380 -6.759 1.00 96.56 88 SER A N 1
ATOM 653 C CA . SER A 1 88 ? -3.346 -9.345 -7.155 1.00 96.56 88 SER A CA 1
ATOM 654 C C . SER A 1 88 ? -3.431 -9.238 -8.676 1.00 96.56 88 SER A C 1
ATOM 656 O O . SER A 1 88 ? -2.604 -9.827 -9.379 1.00 96.56 88 SER A O 1
ATOM 658 N N . HIS A 1 89 ? -4.430 -8.515 -9.191 1.00 96.94 89 HIS A N 1
ATOM 659 C CA . HIS A 1 89 ? -4.715 -8.392 -10.630 1.00 96.94 89 HIS A CA 1
ATOM 660 C C . HIS A 1 89 ? -4.920 -9.767 -11.289 1.00 96.94 89 HIS A C 1
ATOM 662 O O . HIS A 1 89 ? -4.512 -10.019 -12.426 1.00 96.94 89 HIS A O 1
ATOM 668 N N . ASN A 1 90 ? -5.533 -10.677 -10.539 1.00 98.12 90 ASN A N 1
ATOM 669 C CA . ASN A 1 90 ? -5.817 -12.039 -10.944 1.00 98.12 90 ASN A CA 1
ATOM 670 C C . ASN A 1 90 ? -7.171 -12.443 -10.359 1.00 98.12 90 ASN A C 1
ATOM 672 O O . ASN A 1 90 ? -7.486 -12.071 -9.237 1.00 98.12 90 ASN A O 1
ATOM 676 N N . GLU A 1 91 ? -7.956 -13.223 -11.095 1.00 98.12 91 GLU A N 1
ATOM 677 C CA . GLU A 1 91 ? -9.284 -13.676 -10.655 1.00 98.12 91 GLU A CA 1
ATOM 678 C C . GLU A 1 91 ? -9.242 -14.568 -9.401 1.00 98.12 91 GLU A C 1
ATOM 680 O O . GLU A 1 91 ? -10.253 -14.711 -8.724 1.00 98.12 91 GLU A O 1
ATOM 685 N N . ALA A 1 92 ? -8.082 -15.150 -9.082 1.00 98.12 92 ALA A N 1
ATOM 686 C CA . ALA A 1 92 ? -7.843 -15.907 -7.856 1.00 98.12 92 ALA A CA 1
ATOM 687 C C . ALA A 1 92 ? -7.341 -15.043 -6.677 1.00 98.12 92 ALA A C 1
ATOM 689 O O . ALA A 1 92 ? -6.923 -15.599 -5.663 1.00 98.12 92 ALA A O 1
ATOM 690 N N . GLU A 1 93 ? -7.313 -13.711 -6.814 1.00 98.38 93 GLU A N 1
ATOM 691 C CA . GLU A 1 93 ? -7.075 -12.784 -5.699 1.00 98.38 93 GLU A CA 1
ATOM 692 C C . GLU A 1 93 ? -8.126 -13.010 -4.602 1.00 98.38 93 GLU A C 1
ATOM 694 O O . GLU A 1 93 ? -9.323 -13.046 -4.888 1.00 98.38 93 GLU A O 1
ATOM 699 N N . ASP A 1 94 ? -7.679 -13.176 -3.354 1.00 98.38 94 ASP A N 1
ATOM 700 C CA . ASP A 1 94 ? -8.564 -13.498 -2.235 1.00 98.38 94 ASP A CA 1
ATOM 701 C C . ASP A 1 94 ? -8.031 -12.957 -0.902 1.00 98.38 94 ASP A C 1
ATOM 703 O O . ASP A 1 94 ? -6.821 -12.847 -0.681 1.00 98.38 94 ASP A O 1
ATOM 707 N N . VAL A 1 95 ? -8.947 -12.646 0.009 1.00 98.12 95 VAL A N 1
ATOM 708 C CA . VAL A 1 95 ? -8.668 -12.097 1.341 1.00 98.12 95 VAL A CA 1
ATOM 709 C C . VAL A 1 95 ? -9.488 -12.843 2.384 1.00 98.12 95 VAL A C 1
ATOM 711 O O . VAL A 1 95 ? -10.648 -13.188 2.159 1.00 98.12 95 VAL A O 1
ATOM 714 N N . LEU A 1 96 ? -8.910 -13.086 3.561 1.00 98.25 96 LEU A N 1
ATOM 715 C CA . LEU A 1 96 ? -9.653 -13.771 4.614 1.00 98.25 96 LEU A CA 1
ATOM 716 C C . LEU A 1 96 ? -10.683 -12.809 5.230 1.00 98.25 96 LEU A C 1
ATOM 718 O O . LEU A 1 96 ? -10.352 -11.650 5.491 1.00 98.25 96 LEU A O 1
ATOM 722 N N . PRO A 1 97 ? -11.910 -13.268 5.547 1.00 98.38 97 PRO A N 1
ATOM 723 C CA . PRO A 1 97 ? -12.930 -12.414 6.162 1.00 98.38 97 PRO A CA 1
ATOM 724 C C . PRO A 1 97 ? -12.464 -11.716 7.446 1.00 98.38 97 PRO A C 1
ATOM 726 O O . PRO A 1 97 ? -12.855 -10.584 7.720 1.00 98.38 97 PRO A O 1
ATOM 729 N N . GLU A 1 98 ? -11.609 -12.385 8.220 1.00 98.38 98 GLU A N 1
ATOM 730 C CA . GLU A 1 98 ? -11.030 -11.836 9.443 1.00 98.38 98 GLU A CA 1
ATOM 731 C C . GLU A 1 98 ? -10.062 -10.679 9.159 1.00 98.38 98 GLU A C 1
ATOM 733 O O . GLU A 1 98 ? -10.129 -9.657 9.836 1.00 98.38 98 GLU A O 1
ATOM 738 N N . ASP A 1 99 ? -9.232 -10.785 8.120 1.00 98.38 99 ASP A N 1
ATOM 739 C CA . ASP A 1 99 ? -8.320 -9.709 7.717 1.00 98.38 99 ASP A CA 1
ATOM 740 C C . ASP A 1 99 ? -9.106 -8.482 7.236 1.00 98.38 99 ASP A C 1
ATOM 742 O O . ASP A 1 99 ? -8.790 -7.348 7.600 1.00 98.38 99 ASP A O 1
ATOM 746 N N . VAL A 1 100 ? -10.188 -8.705 6.478 1.00 98.50 100 VAL A N 1
ATOM 747 C CA . VAL A 1 100 ? -11.102 -7.638 6.038 1.00 98.50 100 VAL A CA 1
ATOM 748 C C . VAL A 1 100 ? -11.735 -6.935 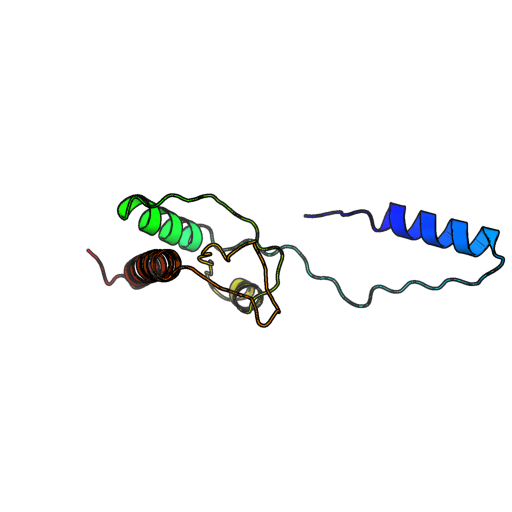7.236 1.00 98.50 100 VAL A C 1
ATOM 750 O O . VAL A 1 100 ? -11.745 -5.703 7.287 1.00 98.50 100 VAL A O 1
ATOM 753 N N . ARG A 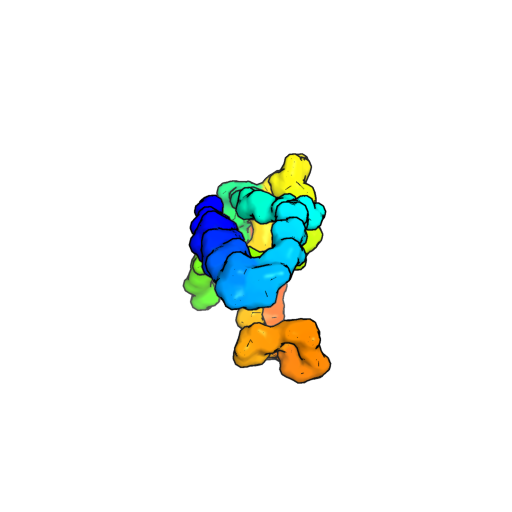1 101 ? -12.235 -7.698 8.216 1.00 98.69 101 ARG A N 1
ATOM 754 C CA . ARG A 1 101 ? -12.807 -7.150 9.452 1.00 98.69 101 ARG A CA 1
ATOM 755 C C . ARG A 1 101 ? -11.779 -6.302 10.197 1.00 98.69 101 ARG A C 1
ATOM 757 O O . ARG A 1 101 ? -12.047 -5.134 10.456 1.00 98.69 101 ARG A O 1
ATOM 764 N N . GLN A 1 102 ? -10.595 -6.852 10.473 1.00 98.62 102 GLN A N 1
ATOM 765 C CA . GLN A 1 102 ? -9.537 -6.150 11.202 1.00 98.62 102 GLN A CA 1
ATOM 766 C C . GLN A 1 102 ? -9.104 -4.861 10.494 1.00 98.62 102 GLN A C 1
ATOM 768 O O . GLN A 1 102 ? -9.009 -3.812 11.129 1.00 98.62 102 GLN A O 1
ATOM 773 N N . GLY A 1 103 ? -8.901 -4.903 9.174 1.00 98.56 103 GLY A N 1
ATOM 774 C CA . GLY A 1 103 ? -8.559 -3.709 8.398 1.00 98.56 103 GLY A CA 1
ATOM 775 C C . GLY A 1 103 ? -9.652 -2.643 8.423 1.00 98.56 103 GLY A C 1
ATOM 776 O O . GLY A 1 103 ? -9.355 -1.451 8.516 1.00 98.56 103 GLY A O 1
ATOM 777 N N . THR A 1 104 ? -10.918 -3.062 8.388 1.00 98.56 104 THR A N 1
ATOM 778 C CA . THR A 1 104 ? -12.061 -2.142 8.452 1.00 98.56 104 THR A CA 1
ATOM 779 C C . THR A 1 104 ? -12.212 -1.531 9.845 1.00 98.56 104 THR A C 1
ATOM 781 O O . THR A 1 104 ? -12.467 -0.332 9.949 1.00 98.56 104 THR A O 1
ATOM 784 N N . ASP A 1 105 ? -11.983 -2.304 10.910 1.00 98.69 105 ASP A N 1
ATOM 785 C CA . ASP A 1 105 ? -11.987 -1.809 12.292 1.00 98.69 105 ASP A CA 1
ATOM 786 C C . ASP A 1 105 ? -10.890 -0.755 12.504 1.00 98.69 105 ASP A C 1
ATOM 788 O O . ASP A 1 105 ? -11.148 0.311 13.071 1.00 98.69 105 ASP A O 1
ATOM 792 N N . VAL A 1 106 ?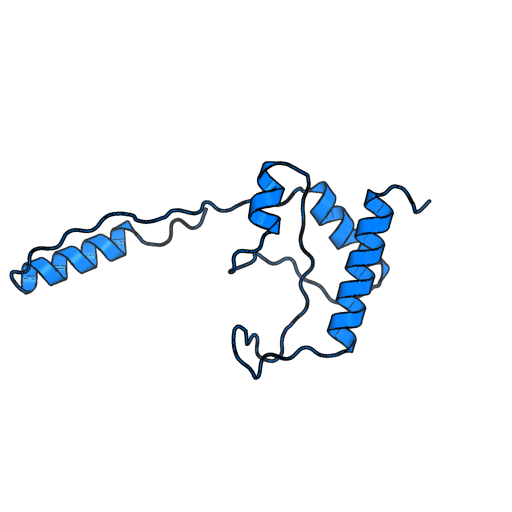 -9.678 -0.999 11.993 1.00 98.69 106 VAL A N 1
ATOM 793 C CA . VAL A 1 106 ? -8.572 -0.025 12.040 1.00 98.69 106 VAL A CA 1
ATOM 794 C C . VAL A 1 106 ? -8.931 1.246 11.272 1.00 98.69 106 VAL A C 1
ATOM 796 O O . VAL A 1 106 ? -8.755 2.349 11.794 1.00 98.69 106 VAL A O 1
ATOM 799 N N . LEU A 1 107 ? -9.469 1.111 10.054 1.00 98.62 107 LEU A N 1
ATOM 800 C CA . LEU A 1 107 ? -9.897 2.252 9.244 1.00 98.62 107 LEU A CA 1
ATOM 801 C C . LEU A 1 107 ? -10.959 3.087 9.970 1.00 98.62 107 LEU A C 1
ATOM 803 O O . LEU A 1 107 ? -10.834 4.309 10.029 1.00 98.62 107 LEU A O 1
ATOM 807 N N . LEU A 1 108 ? -11.976 2.438 10.540 1.00 98.44 108 LEU A N 1
ATOM 808 C CA . LEU A 1 108 ? -13.051 3.099 11.276 1.00 98.44 108 LEU A CA 1
ATOM 809 C C . LEU A 1 108 ? -12.500 3.926 12.440 1.00 98.44 108 LEU A C 1
ATOM 811 O O . LEU A 1 108 ? -12.799 5.114 12.544 1.00 98.44 108 LEU A O 1
ATOM 815 N N . ASN A 1 109 ? -11.673 3.318 13.291 1.00 98.12 109 ASN A N 1
ATOM 816 C CA . ASN A 1 109 ? -11.126 3.988 14.470 1.00 98.12 109 ASN A CA 1
ATOM 817 C C . ASN A 1 109 ? -10.198 5.152 14.086 1.00 98.12 109 ASN A C 1
ATOM 819 O O . ASN A 1 109 ? -10.300 6.234 14.664 1.00 98.12 109 ASN A O 1
ATOM 823 N N . ALA A 1 110 ? -9.353 4.980 13.063 1.00 97.75 110 ALA A N 1
ATOM 824 C CA . ALA A 1 110 ? -8.477 6.047 12.581 1.00 97.75 110 ALA A CA 1
ATOM 825 C C . ALA A 1 110 ? -9.268 7.234 12.000 1.00 97.75 110 ALA A C 1
ATOM 827 O O . ALA A 1 110 ? -8.930 8.393 12.251 1.00 97.75 110 ALA A O 1
ATOM 828 N N . VAL A 1 111 ? -10.339 6.959 11.246 1.00 97.38 111 VAL A N 1
ATOM 829 C CA . VAL A 1 111 ? -11.218 7.997 10.686 1.00 97.38 111 VAL A CA 1
ATOM 830 C C . VAL A 1 111 ? -11.951 8.745 11.791 1.00 97.38 111 VAL A C 1
ATOM 832 O O . VAL A 1 111 ? -11.964 9.972 11.775 1.00 97.38 111 VAL A O 1
ATOM 835 N N . LEU A 1 112 ? -12.533 8.035 12.758 1.00 96.94 112 LEU A N 1
ATOM 836 C CA . LEU A 1 112 ? -13.270 8.654 13.858 1.00 96.94 112 LEU A CA 1
ATOM 837 C C . LEU A 1 112 ? -12.370 9.531 14.744 1.00 96.94 112 LEU A C 1
ATOM 839 O O . LEU A 1 112 ? -12.773 10.639 15.100 1.00 96.94 112 LEU A O 1
ATOM 843 N N . ALA A 1 113 ? -11.142 9.087 15.030 1.00 93.94 113 ALA A N 1
ATOM 844 C CA . ALA A 1 113 ? -10.150 9.890 15.745 1.00 93.94 113 ALA A CA 1
ATOM 845 C C . ALA A 1 113 ? -9.790 11.173 14.975 1.00 93.94 113 ALA A C 1
ATOM 847 O O . ALA A 1 113 ? -9.743 12.259 15.544 1.00 93.94 113 ALA A O 1
ATOM 848 N N . ARG A 1 114 ? -9.589 11.074 13.654 1.00 93.00 114 ARG A N 1
ATOM 849 C CA . ARG A 1 114 ? -9.290 12.233 12.791 1.00 93.00 114 ARG A CA 1
ATOM 850 C C . ARG A 1 114 ? -10.474 13.171 12.586 1.00 93.00 114 ARG A C 1
ATOM 852 O O . ARG A 1 114 ? -10.258 14.346 12.309 1.00 93.00 114 ARG A O 1
ATOM 859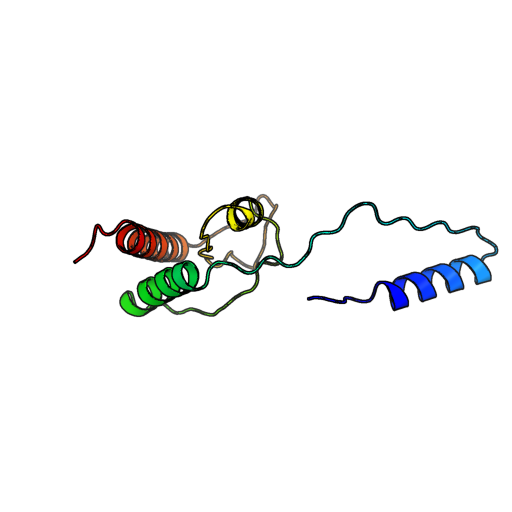 N N . ALA A 1 115 ? -11.692 12.652 12.678 1.00 94.62 115 ALA A N 1
ATOM 860 C CA . ALA A 1 115 ? -12.917 13.431 12.589 1.00 94.62 115 ALA A CA 1
ATOM 861 C C . ALA A 1 115 ? -13.292 14.111 13.916 1.0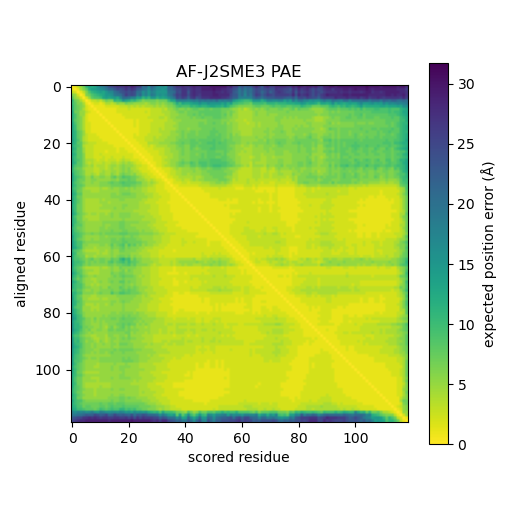0 94.62 115 ALA A C 1
ATOM 863 O O . ALA A 1 115 ? -14.286 14.829 13.939 1.00 94.62 115 ALA A O 1
ATOM 864 N N . GLU A 1 116 ? -12.525 13.884 14.991 1.00 86.75 116 GLU A N 1
ATOM 865 C CA . GLU A 1 116 ? -12.802 14.402 16.339 1.00 86.75 116 GLU A CA 1
ATOM 866 C C . GLU A 1 116 ? -14.158 13.910 16.890 1.00 86.75 116 GLU A C 1
ATOM 868 O O . GLU A 1 116 ? -14.860 14.622 17.602 1.00 86.75 116 GLU A O 1
ATOM 873 N N . ILE A 1 117 ? -14.549 12.676 16.539 1.00 74.25 117 ILE A N 1
ATOM 874 C CA . ILE A 1 117 ? -15.827 12.055 16.952 1.00 74.25 117 ILE A CA 1
ATOM 875 C C . ILE A 1 117 ? -15.636 11.101 18.151 1.00 74.25 117 ILE A C 1
ATOM 877 O O . ILE A 1 117 ? -16.600 10.533 18.660 1.00 74.25 117 ILE A O 1
ATOM 881 N N . ILE A 1 118 ? -14.405 10.931 18.640 1.00 56.66 118 ILE A N 1
ATOM 882 C CA . ILE A 1 118 ? -14.089 10.107 19.815 1.00 56.66 118 ILE A CA 1
ATOM 883 C C . ILE A 1 118 ? -13.421 10.996 20.867 1.00 56.66 118 ILE A C 1
ATOM 885 O O . ILE A 1 118 ? -12.388 11.600 20.577 1.00 56.66 118 ILE A O 1
ATOM 889 N N . GLU A 1 119 ? -14.030 11.061 22.057 1.00 44.00 119 GLU A N 1
ATOM 890 C CA . GLU A 1 119 ? -13.412 11.524 23.313 1.00 44.00 119 GLU A CA 1
ATOM 891 C C . GLU A 1 119 ? -12.699 10.369 24.025 1.00 44.00 119 GLU A C 1
ATOM 893 O O . GLU A 1 119 ? -13.285 9.260 24.086 1.00 44.00 119 GLU A O 1
#

Mean predicted aligned error: 5.23 Å

Foldseek 3Di:
DPPPDPPVVVVVVVVVCVVVVHDDDDDDPDDDDFQDAAPVLVVLLVVQLVVVVDDDDDDDDPDDDVQSVVRVPDHGDDFDFDWVVNDDPDPPIHDDPVSVVSSVSSVVRSVCVVVVVDD

Radius of gyration: 20.57 Å; Cα contacts (8 Å, |Δi|>4): 83; chains: 1; bounding box: 44×34×58 Å

Nearest PDB structures (foldseek):
  4wjb-assembly1_A  TM=8.378E-01  e=1.431E-06  Burkholderia cenocepacia J2315
  5i4m-assembly1_B  TM=8.935E-01  e=1.007E-05  Burkholderia vietnamiensis G4
  8apz-assembly1_B  TM=8.498E-01  e=5.059E-05  Sinorhizobi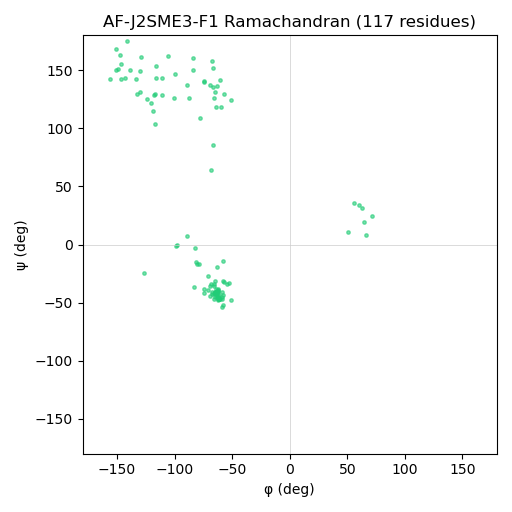um meliloti
  8aq0-assembly1_B  TM=8.917E-01  e=8.666E-05  Sinorhizobium meliloti
  2imo-assembly1_A  TM=8.694E-01  e=1.789E-03  Escherichia coli K-12

Secondary structure (DSSP, 8-state):
----SHHHHHHHHHHHHHHTT--------------PPPHHHHHHHHHHHHHHT--------SS--HHHHHTTTS---------GGG--SSTT----HHHHHHHHHHHHHHHHHHTT---

pLDDT: mean 92.18, std 12.77, range [34.56, 98.69]